Protein AF-A0A7J2JA31-F1 (afdb_monomer_lite)

Foldseek 3Di:
DDEDPPDPDDDPWDFDK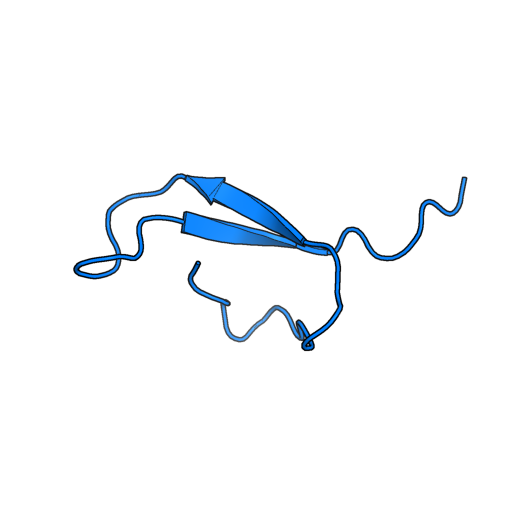DAAPAPDPPDRIYTDGTPPDDPD

Sequence (40 aa):
AHCPPCLDVKVGDKVKIGECRPISKGVSFVVIQKLEGEKR

Radius of gyration: 11.2 Å; chains: 1; bounding box: 24×19×35 Å

Secondary structure (DSSP, 8-state):
-B--TT----TT--EEEEEEEEEETTEEEEEEEE------

Structure (mmCIF, N/CA/C/O backbone):
data_AF-A0A7J2JA31-F1
#
_e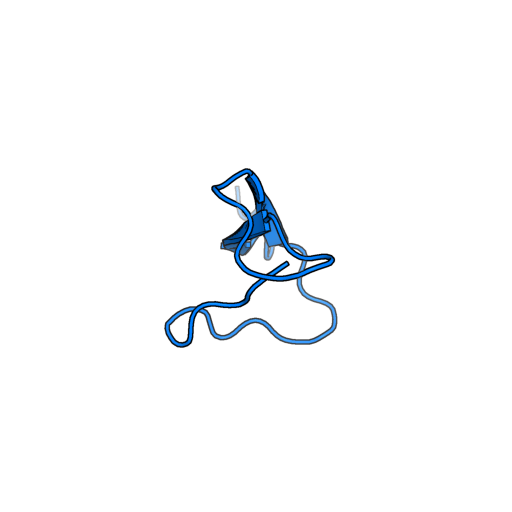ntry.id   AF-A0A7J2JA31-F1
#
loop_
_atom_site.group_PDB
_atom_site.id
_atom_site.type_symbol
_atom_site.label_atom_id
_atom_site.label_alt_id
_atom_site.label_comp_id
_atom_site.label_asym_id
_atom_site.label_entity_id
_atom_site.label_seq_id
_atom_site.pdbx_PDB_ins_code
_atom_site.Cartn_x
_atom_site.Cartn_y
_atom_site.Cartn_z
_atom_site.occupancy
_atom_site.B_iso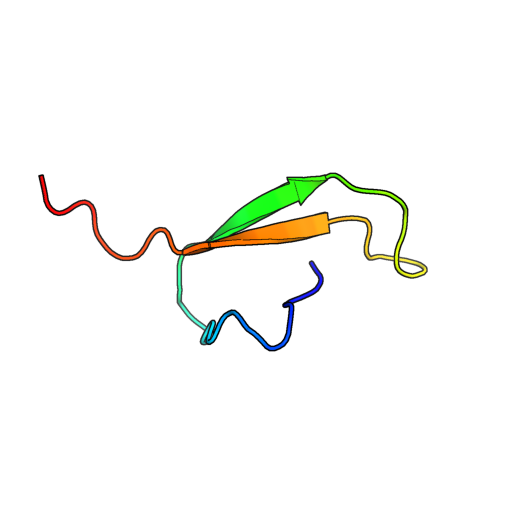_or_equiv
_atom_site.auth_seq_id
_atom_site.auth_comp_id
_atom_site.auth_asym_id
_atom_site.auth_atom_id
_atom_site.pdbx_PDB_model_num
ATOM 1 N N . ALA A 1 1 ? -0.255 1.505 -3.974 1.00 79.12 1 ALA A N 1
ATOM 2 C CA . ALA A 1 1 ? 0.330 0.844 -2.790 1.00 79.12 1 ALA A CA 1
ATOM 3 C C . ALA A 1 1 ? -0.146 -0.601 -2.763 1.00 79.12 1 ALA A C 1
ATOM 5 O O . ALA A 1 1 ? -1.284 -0.850 -3.139 1.00 79.12 1 ALA A O 1
ATOM 6 N N . HIS A 1 2 ? 0.716 -1.543 -2.401 1.00 86.38 2 HIS A N 1
ATOM 7 C CA . HIS A 1 2 ? 0.356 -2.948 -2.261 1.00 86.38 2 HIS A CA 1
ATOM 8 C C . HIS A 1 2 ? -0.277 -3.177 -0.884 1.00 86.38 2 HIS A C 1
ATOM 10 O O . HIS A 1 2 ? 0.296 -2.767 0.129 1.00 86.38 2 HIS A O 1
ATOM 16 N N . CYS A 1 3 ? -1.454 -3.804 -0.860 1.00 83.31 3 CYS A N 1
ATOM 17 C CA . CYS A 1 3 ? -2.112 -4.222 0.371 1.00 83.31 3 CYS A CA 1
ATOM 18 C C . CYS A 1 3 ? -1.697 -5.667 0.662 1.00 83.31 3 CYS A C 1
ATOM 20 O O . CYS A 1 3 ? -2.059 -6.553 -0.116 1.00 83.31 3 CYS A O 1
ATOM 22 N N . PRO A 1 4 ? -0.923 -5.925 1.725 1.00 82.94 4 PRO A N 1
ATOM 23 C CA . PRO A 1 4 ? -0.632 -7.294 2.105 1.00 82.94 4 PRO A CA 1
ATOM 24 C C . PRO A 1 4 ? -1.928 -7.982 2.576 1.00 82.94 4 PRO A C 1
ATOM 26 O O . PRO A 1 4 ? -2.789 -7.324 3.165 1.00 82.94 4 PRO A O 1
ATOM 29 N N . PRO A 1 5 ? -2.077 -9.299 2.351 1.00 80.81 5 PRO A N 1
ATOM 30 C CA . PRO A 1 5 ? -3.311 -10.039 2.642 1.00 80.81 5 PRO A CA 1
ATOM 31 C C . PRO A 1 5 ? -3.643 -10.128 4.140 1.00 80.81 5 PRO A C 1
ATOM 33 O O . PRO A 1 5 ? -4.719 -10.581 4.502 1.00 80.81 5 PRO A O 1
ATOM 36 N N . CYS A 1 6 ? -2.721 -9.712 5.009 1.00 82.19 6 CYS A N 1
ATOM 37 C CA . CYS A 1 6 ? -2.897 -9.654 6.457 1.00 82.19 6 CYS A CA 1
ATOM 38 C C . CYS A 1 6 ? -3.484 -8.327 6.969 1.00 82.19 6 CYS A C 1
ATOM 40 O O . CYS A 1 6 ? -3.767 -8.215 8.159 1.00 82.19 6 CYS A O 1
ATOM 42 N N . LEU A 1 7 ? -3.630 -7.310 6.111 1.00 79.38 7 LEU A N 1
ATOM 43 C CA . LEU A 1 7 ? -4.228 -6.024 6.467 1.00 79.38 7 LEU A CA 1
ATOM 44 C C . LEU A 1 7 ? -5.590 -5.896 5.777 1.00 79.38 7 LEU A C 1
ATOM 46 O O . LEU A 1 7 ? -5.661 -5.635 4.579 1.00 79.38 7 LEU A O 1
ATOM 50 N N . ASP A 1 8 ? -6.673 -6.025 6.544 1.00 79.44 8 ASP A N 1
ATOM 51 C CA . ASP A 1 8 ? -8.059 -5.875 6.072 1.00 79.44 8 ASP A CA 1
ATOM 52 C C . ASP A 1 8 ? -8.439 -4.409 5.803 1.00 79.44 8 ASP A C 1
ATOM 54 O O . ASP A 1 8 ? -9.302 -3.848 6.472 1.00 79.44 8 ASP A O 1
ATOM 58 N N . VAL A 1 9 ? -7.775 -3.732 4.865 1.00 83.00 9 VAL A N 1
ATOM 59 C CA . VAL A 1 9 ? -8.042 -2.322 4.521 1.00 83.00 9 VAL A CA 1
ATOM 60 C C . VAL A 1 9 ? -9.246 -2.202 3.590 1.00 83.00 9 VAL A C 1
ATOM 62 O O . VAL A 1 9 ? -9.295 -2.852 2.547 1.00 83.00 9 VAL A O 1
ATOM 65 N N . LYS A 1 10 ? -10.206 -1.338 3.937 1.00 81.75 10 LYS A N 1
ATOM 66 C CA . LYS A 1 10 ? -11.375 -1.033 3.106 1.00 81.75 10 LYS A CA 1
ATOM 67 C C . LYS A 1 10 ? -11.243 0.337 2.445 1.00 81.75 10 LYS A C 1
ATOM 69 O O . LYS A 1 10 ? -10.486 1.206 2.877 1.00 81.75 10 LYS A O 1
ATOM 74 N N . VAL A 1 11 ? -12.001 0.529 1.366 1.00 80.06 11 VAL A N 1
ATOM 75 C CA . VAL A 1 11 ? -12.084 1.817 0.666 1.00 80.06 11 VAL A CA 1
ATOM 76 C C . VAL A 1 11 ? -12.679 2.851 1.625 1.00 80.06 11 VAL A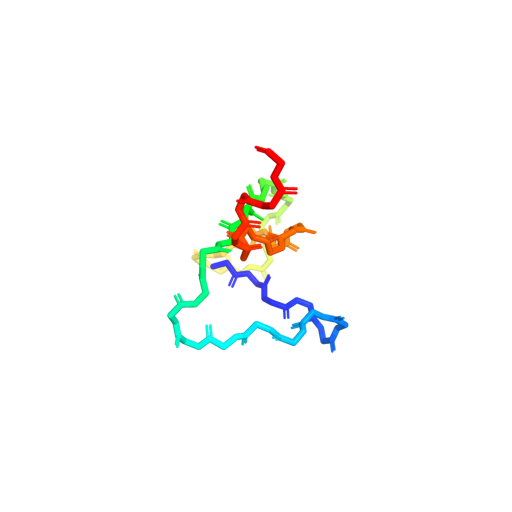 C 1
ATOM 78 O O . VAL A 1 11 ? -13.817 2.701 2.057 1.00 80.06 11 VAL A O 1
ATOM 81 N N . GLY A 1 12 ? -11.895 3.875 1.970 1.00 83.25 12 GLY A N 1
ATOM 82 C CA . GLY A 1 12 ? -12.271 4.913 2.939 1.00 83.25 12 GLY A CA 1
ATOM 83 C C . GLY A 1 12 ? -11.406 4.945 4.203 1.00 83.25 12 GLY A C 1
ATOM 84 O O . GLY A 1 12 ? -11.401 5.960 4.897 1.00 83.25 12 GLY A O 1
ATOM 85 N N . ASP A 1 13 ? -10.618 3.900 4.468 1.00 84.12 13 ASP A N 1
ATOM 86 C CA . ASP A 1 13 ? -9.682 3.885 5.593 1.00 84.12 13 ASP A CA 1
ATOM 87 C C . ASP A 1 13 ? -8.484 4.808 5.328 1.00 84.12 13 ASP A C 1
ATOM 89 O O . ASP A 1 13 ? -7.828 4.737 4.283 1.00 84.12 13 ASP A O 1
ATOM 93 N N . LYS A 1 14 ? 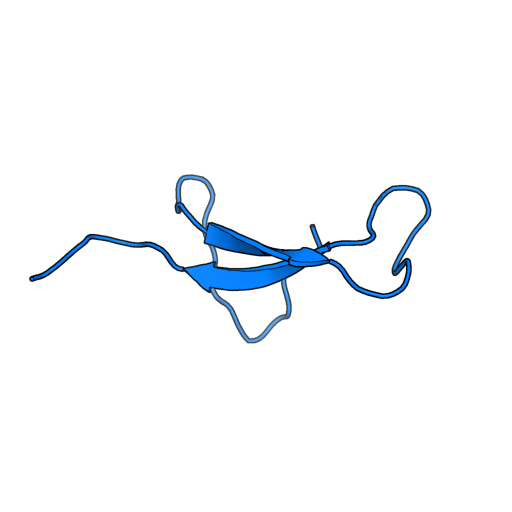-8.135 5.644 6.313 1.00 86.06 14 LYS A N 1
ATOM 94 C CA . LYS A 1 14 ? -6.834 6.322 6.310 1.00 86.06 14 LYS A CA 1
ATOM 95 C C . LYS A 1 14 ? -5.768 5.292 6.641 1.00 86.06 14 LYS A C 1
ATOM 97 O O . LYS A 1 14 ? -5.857 4.603 7.652 1.00 86.06 14 LYS A O 1
ATOM 102 N N . VAL A 1 15 ? -4.736 5.201 5.813 1.00 88.19 15 VAL A N 1
ATOM 103 C CA . VAL A 1 15 ? -3.631 4.264 6.026 1.00 88.19 15 VAL A CA 1
ATOM 104 C C . VAL A 1 15 ? -2.288 4.956 5.896 1.00 88.19 15 VAL A C 1
ATOM 106 O O . VAL A 1 15 ? -2.114 5.880 5.103 1.00 88.19 15 VAL A O 1
ATOM 109 N N . LYS A 1 16 ? -1.322 4.480 6.675 1.00 87.88 16 LYS A N 1
ATOM 110 C CA . LYS A 1 16 ? 0.078 4.853 6.563 1.00 87.88 16 LYS A CA 1
ATOM 111 C C . LYS A 1 16 ? 0.764 3.885 5.610 1.00 87.88 16 LYS A C 1
ATOM 113 O O . LYS A 1 16 ? 0.796 2.675 5.849 1.00 87.88 16 LYS A O 1
ATOM 118 N N . ILE A 1 17 ? 1.305 4.432 4.531 1.00 90.75 17 ILE A N 1
ATOM 119 C CA . ILE A 1 17 ? 2.127 3.702 3.567 1.00 90.75 17 ILE A CA 1
ATOM 120 C C . ILE A 1 17 ? 3.605 3.970 3.841 1.00 90.75 17 ILE A C 1
ATOM 122 O O . ILE A 1 17 ? 3.965 5.046 4.315 1.00 90.75 17 ILE A O 1
ATOM 126 N N . GLY A 1 18 ? 4.449 2.990 3.541 1.00 91.19 18 GLY A N 1
ATOM 127 C CA . GLY A 1 18 ? 5.899 3.143 3.516 1.00 91.19 18 GLY A CA 1
ATOM 128 C C . GLY A 1 18 ? 6.462 2.773 2.153 1.00 91.19 18 GLY A C 1
ATOM 129 O O . GLY A 1 18 ? 5.877 1.972 1.418 1.00 91.19 18 GLY A O 1
ATOM 130 N N . GLU A 1 19 ? 7.588 3.383 1.814 1.00 93.12 19 GLU A N 1
ATOM 131 C CA . GLU A 1 19 ? 8.369 3.062 0.624 1.00 93.12 19 GLU A CA 1
ATOM 132 C C . GLU A 1 19 ? 9.098 1.720 0.774 1.00 93.12 19 GLU A C 1
ATOM 134 O O . GLU A 1 19 ? 9.476 1.299 1.868 1.00 93.12 19 GLU A O 1
ATOM 139 N N . CYS A 1 20 ? 9.255 1.012 -0.340 1.00 89.25 20 CYS A N 1
ATOM 140 C CA . CYS A 1 20 ? 9.952 -0.267 -0.418 1.00 89.25 20 CYS A CA 1
ATOM 141 C C . CYS A 1 20 ? 10.554 -0.463 -1.814 1.00 89.25 20 CYS A C 1
ATOM 143 O O . CYS A 1 20 ? 10.423 0.389 -2.695 1.00 89.25 20 CYS A O 1
ATOM 145 N N . ARG A 1 21 ? 11.191 -1.623 -2.042 1.00 91.56 21 ARG A N 1
ATOM 146 C CA . ARG A 1 21 ? 11.604 -2.025 -3.396 1.00 91.56 21 ARG A CA 1
ATOM 147 C C . ARG A 1 21 ? 10.396 -2.007 -4.355 1.00 91.56 21 ARG A C 1
ATOM 149 O O . ARG A 1 21 ? 9.287 -2.328 -3.917 1.00 91.56 21 ARG A O 1
ATOM 156 N N . PRO A 1 22 ? 10.585 -1.687 -5.647 1.00 92.19 22 PRO A N 1
ATOM 157 C CA . PRO A 1 22 ? 9.499 -1.709 -6.620 1.00 92.19 22 PRO A CA 1
ATOM 158 C C . PRO A 1 22 ? 8.890 -3.115 -6.698 1.00 92.19 22 PRO A C 1
ATOM 160 O O . PRO A 1 22 ? 9.567 -4.088 -7.022 1.00 92.19 22 PRO A O 1
ATOM 163 N N . ILE A 1 23 ? 7.602 -3.215 -6.374 1.00 88.88 23 ILE A N 1
ATOM 16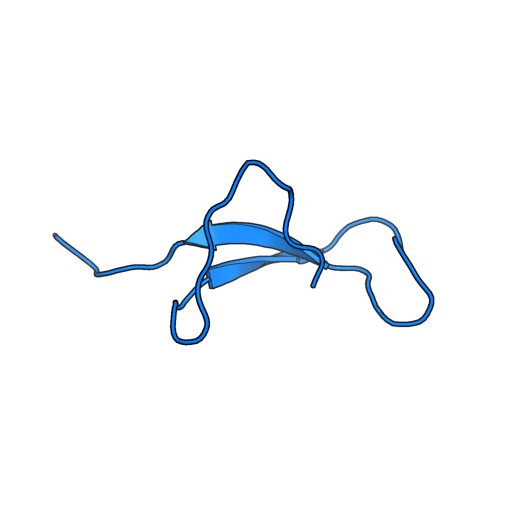4 C CA . ILE A 1 23 ? 6.811 -4.451 -6.429 1.00 88.88 23 ILE A CA 1
ATOM 165 C C . ILE A 1 23 ? 6.211 -4.627 -7.831 1.00 88.88 23 ILE A C 1
ATOM 167 O O . ILE A 1 23 ? 5.963 -5.743 -8.280 1.00 88.88 23 ILE A O 1
ATOM 171 N N . SER A 1 24 ? 5.952 -3.526 -8.540 1.00 90.00 24 SER A N 1
ATOM 172 C CA . SER A 1 24 ? 5.409 -3.508 -9.904 1.00 90.00 24 SER A CA 1
ATOM 173 C C . SER A 1 24 ? 5.692 -2.170 -10.590 1.00 90.00 24 SER A C 1
ATOM 175 O O . SER A 1 24 ? 6.164 -1.231 -9.954 1.00 90.00 24 SER A O 1
ATOM 177 N N . LYS A 1 25 ? 5.343 -2.058 -11.881 1.00 87.56 25 LYS A N 1
ATOM 178 C CA . LYS A 1 25 ? 5.609 -0.885 -12.742 1.00 87.56 25 LYS A CA 1
ATOM 179 C C . LYS A 1 25 ? 5.183 0.472 -12.157 1.00 87.56 25 LYS A C 1
ATOM 181 O O . LYS A 1 25 ? 5.786 1.479 -12.498 1.00 87.56 25 LYS A O 1
ATOM 186 N N . GLY A 1 26 ? 4.166 0.496 -11.294 1.00 91.31 26 GLY A N 1
ATOM 187 C CA . GLY A 1 26 ? 3.685 1.711 -10.622 1.00 91.31 26 GLY A CA 1
ATOM 188 C C . GLY A 1 26 ? 3.529 1.575 -9.107 1.00 91.31 26 GLY A C 1
ATOM 189 O O . GLY A 1 26 ? 2.851 2.390 -8.489 1.00 91.31 26 GLY A O 1
ATOM 190 N N . VAL A 1 27 ? 4.085 0.524 -8.493 1.00 88.69 27 VAL A N 1
ATOM 191 C CA . VAL A 1 27 ? 3.885 0.250 -7.063 1.00 88.69 27 VAL A CA 1
ATOM 192 C C . VAL A 1 27 ? 5.223 0.001 -6.382 1.00 88.69 27 VAL A C 1
ATOM 194 O O . VAL A 1 27 ? 5.783 -1.086 -6.489 1.00 88.69 27 VAL A O 1
ATOM 197 N N . SER A 1 28 ? 5.675 0.997 -5.623 1.00 92.94 28 SER A N 1
ATOM 198 C CA . SER A 1 28 ? 6.879 0.942 -4.773 1.00 92.94 28 SER A CA 1
ATOM 199 C C . SER A 1 28 ? 6.557 1.227 -3.303 1.00 92.94 28 SER A C 1
ATOM 201 O O . SER A 1 28 ? 7.415 1.633 -2.529 1.00 92.94 28 SER A O 1
ATOM 203 N N . PHE A 1 29 ? 5.291 1.048 -2.922 1.00 91.88 29 PHE A N 1
ATOM 204 C CA . PHE A 1 29 ? 4.787 1.383 -1.594 1.00 91.88 29 PHE A CA 1
ATOM 205 C C . PHE A 1 29 ? 3.967 0.228 -1.040 1.00 91.88 29 PHE A C 1
ATOM 207 O O . PHE A 1 29 ? 3.167 -0.360 -1.776 1.00 91.88 29 PHE A O 1
ATOM 214 N N . VAL A 1 30 ? 4.115 -0.046 0.252 1.00 90.56 30 VAL A N 1
ATOM 215 C CA . VAL A 1 30 ? 3.373 -1.072 0.996 1.00 90.56 30 VAL A CA 1
ATOM 216 C C . VAL A 1 30 ? 2.607 -0.402 2.135 1.00 90.56 30 VAL A C 1
ATOM 218 O O . VAL A 1 30 ? 3.072 0.579 2.716 1.00 90.56 30 VAL A O 1
ATOM 221 N N . VAL A 1 31 ? 1.409 -0.899 2.437 1.00 90.44 31 VAL A N 1
ATOM 222 C CA . VAL A 1 31 ? 0.626 -0.431 3.589 1.00 90.44 31 VAL A CA 1
ATOM 223 C C . VAL A 1 31 ? 1.229 -0.993 4.880 1.00 90.44 31 VAL A C 1
ATOM 225 O O . VAL A 1 31 ? 1.411 -2.201 4.987 1.00 90.44 31 VAL A O 1
ATOM 228 N N . ILE A 1 32 ? 1.535 -0.126 5.850 1.00 87.94 32 ILE A N 1
ATOM 229 C CA . ILE A 1 32 ? 2.162 -0.508 7.129 1.00 87.94 32 ILE A CA 1
ATOM 230 C C . ILE A 1 32 ? 1.137 -0.520 8.266 1.00 87.94 32 ILE A C 1
ATOM 232 O O . ILE A 1 32 ? 1.147 -1.424 9.095 1.00 87.94 32 ILE A O 1
ATOM 236 N N . GLN A 1 33 ? 0.260 0.484 8.329 1.00 83.94 33 GLN A N 1
ATOM 237 C CA . GLN A 1 33 ? -0.668 0.644 9.449 1.00 83.94 33 GLN A CA 1
ATOM 238 C C . GLN A 1 33 ? -1.964 1.322 9.004 1.00 83.94 33 GLN A C 1
ATOM 240 O O . GLN A 1 33 ? -1.938 2.231 8.175 1.00 83.94 33 GLN A O 1
ATOM 245 N N . LYS A 1 34 ? -3.095 0.925 9.592 1.00 83.81 34 LYS A N 1
ATOM 246 C CA . LYS A 1 34 ? -4.340 1.692 9.506 1.00 83.81 34 LYS A CA 1
ATOM 247 C C . LYS A 1 34 ? -4.340 2.830 10.521 1.00 83.81 34 LYS A C 1
ATOM 249 O O . LYS A 1 34 ? -4.084 2.610 11.698 1.00 83.81 34 LYS A O 1
ATOM 254 N N . LEU A 1 35 ? -4.661 4.029 10.061 1.00 79.06 35 LEU A N 1
ATOM 255 C CA . LEU A 1 35 ? -4.862 5.237 10.861 1.00 79.06 35 LEU A CA 1
ATOM 256 C C . LEU A 1 35 ? -6.366 5.447 11.121 1.00 79.06 35 LEU A C 1
ATOM 258 O O . LEU A 1 35 ? -6.878 6.559 10.981 1.00 79.06 35 LEU A O 1
ATOM 262 N N . GLU A 1 36 ? -7.097 4.373 11.433 1.00 66.56 36 GLU A N 1
ATOM 263 C CA . GLU A 1 36 ? -8.476 4.492 11.911 1.00 66.56 36 GLU A CA 1
ATOM 264 C C . GLU A 1 36 ? -8.450 5.107 13.307 1.00 66.56 36 GLU A C 1
ATOM 266 O O . GLU A 1 36 ? -8.030 4.462 14.262 1.00 66.56 36 GLU A O 1
ATOM 271 N N . GLY A 1 37 ? -8.901 6.360 13.390 1.00 54.31 37 GLY A N 1
ATOM 272 C CA . GLY A 1 37 ? -9.323 7.011 14.622 1.00 54.31 37 GLY A CA 1
ATOM 273 C C . GLY A 1 37 ? -8.232 7.135 15.677 1.00 54.31 37 GLY A C 1
ATOM 274 O O . GLY A 1 37 ? -7.980 6.224 16.459 1.00 54.31 37 GLY A O 1
ATOM 275 N N . GLU A 1 38 ? -7.673 8.333 15.772 1.00 49.22 38 GLU A N 1
ATOM 276 C CA . GLU A 1 38 ? -7.089 8.856 17.000 1.00 49.22 38 GLU A CA 1
ATOM 277 C C . GLU A 1 38 ? -8.086 8.657 18.163 1.00 49.22 38 GLU A C 1
ATOM 279 O O . GLU A 1 38 ? -8.991 9.452 18.390 1.00 49.22 38 GLU A O 1
ATOM 284 N N . LYS A 1 39 ? -7.988 7.520 18.859 1.00 46.72 39 LYS A N 1
ATOM 285 C CA . LYS A 1 39 ? -8.492 7.343 20.219 1.00 46.72 39 LYS A CA 1
ATOM 286 C C . LYS A 1 39 ? -7.307 7.562 21.145 1.00 46.72 39 LYS A C 1
ATOM 288 O O . LYS A 1 39 ? -6.686 6.589 21.576 1.00 46.72 39 LYS A O 1
ATOM 293 N N . ARG A 1 40 ? -6.984 8.824 21.417 1.00 44.81 40 ARG A N 1
ATOM 294 C CA . ARG A 1 40 ? -6.379 9.268 22.676 1.00 44.81 40 ARG A CA 1
ATOM 295 C C . ARG A 1 40 ? -6.496 10.771 22.825 1.00 44.81 40 ARG A C 1
ATOM 297 O O . ARG A 1 40 ? -6.211 11.466 21.833 1.00 44.81 40 ARG A O 1
#

pLDDT: mean 82.11, std 12.32, range [44.81, 93.12]